Protein AF-A0A1V0A4P0-F1 (afdb_monomer)

Mean predicted aligned error: 6.2 Å

Radius of gyration: 14.73 Å; Cα contacts (8 Å, |Δi|>4): 131; chains: 1; bounding box: 30×44×30 Å

Nearest PDB structures (foldseek):
  8ru3-assembly1_A  TM=4.609E-01  e=1.340E+00  Homo sapiens
  1v18-assembly1_A  TM=4.004E-01  e=1.099E+00  Mus musculus
  7mqa-assembly1_SP  TM=5.722E-01  e=2.967E+00  Homo sapiens
  5w0v-assembly1_A  TM=4.935E-01  e=6.567E+00  Kluyveromyces lactis
  5ve8-assembly1_A  TM=4.793E-01  e=6.901E+00  Kluyveromyces lactis

Foldseek 3Di:
DDPQVVCVVVVNDQDPPNPVVLVVLLVQLLDPDCCSNPVGSLVSLLSCLQVCVCVVPLLVSLLCLLVQCPPPRPSSNVCSVVSNVSNLVSLVVVVVPPPDPDPRSVLSNQLSNCVVPVPGDNGDD

Secondary structure (DSSP, 8-state):
---HHHHHHTTTPPPS-HHHHHHHHHHHTT-SSHHHIIIIIIHHHHHHHHTTTTTTTHHHHHHHHHHHTT-SSHHHHHHHHHHHHHHHHHHHHHHTSTT--PPPHHHHHHHHHHHH-TTS-SS--

Solvent-accessible surface area (backbone atoms only — not comparable to full-atom values): 7075 Å² total; per-residue (Å²): 135,83,64,60,68,58,25,56,74,52,78,58,51,83,62,89,59,59,67,63,52,50,54,51,33,59,57,33,38,50,44,89,51,57,63,51,16,50,75,38,22,46,51,51,51,53,51,35,38,74,71,47,76,34,70,92,43,43,59,62,54,36,52,57,26,55,63,21,63,75,40,90,53,65,48,37,29,64,49,18,59,56,55,42,50,50,47,46,56,38,47,62,60,52,62,74,47,94,82,69,97,61,84,55,52,61,42,60,43,27,38,50,41,16,74,78,37,77,89,42,63,54,57,85,131

Structure (mmCIF, N/CA/C/O backbone):
data_AF-A0A1V0A4P0-F1
#
_entry.id   AF-A0A1V0A4P0-F1
#
loop_
_atom_site.group_P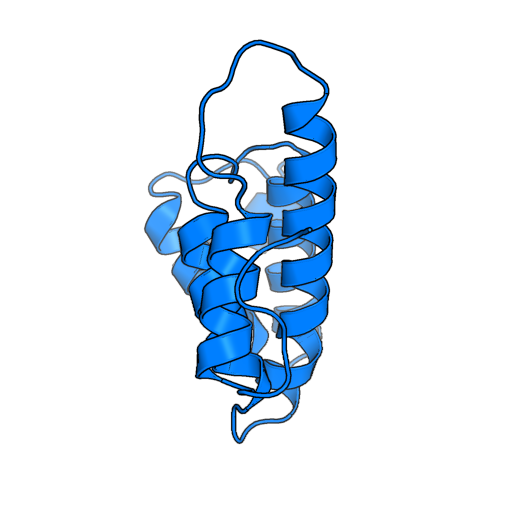DB
_atom_site.id
_atom_site.type_symbol
_atom_site.label_atom_id
_atom_site.label_alt_id
_atom_site.label_comp_id
_atom_site.label_asym_id
_atom_site.label_entity_id
_atom_site.label_seq_id
_atom_site.pdbx_PDB_ins_code
_atom_site.Cartn_x
_atom_site.Cartn_y
_atom_site.Cartn_z
_atom_site.occupancy
_atom_site.B_iso_or_equiv
_atom_site.auth_seq_id
_atom_site.auth_comp_id
_atom_site.auth_asym_id
_atom_site.auth_atom_id
_atom_site.pdbx_PDB_model_num
ATOM 1 N N . MET A 1 1 ? -4.639 15.650 -6.349 1.00 78.31 1 MET A N 1
ATOM 2 C CA . MET A 1 1 ? -3.351 15.249 -5.766 1.00 78.31 1 MET A CA 1
ATOM 3 C C . MET A 1 1 ? -3.428 15.569 -4.294 1.00 78.31 1 MET A C 1
ATOM 5 O O . MET A 1 1 ? -3.878 16.664 -3.962 1.00 78.31 1 MET A O 1
ATOM 9 N N . VAL A 1 2 ? -3.154 14.589 -3.444 1.00 94.12 2 VAL A N 1
ATOM 10 C CA . VAL A 1 2 ? -3.272 14.743 -1.989 1.00 94.12 2 VAL A CA 1
ATOM 11 C C . VAL A 1 2 ? -2.061 15.521 -1.465 1.00 94.12 2 VAL A C 1
ATOM 13 O O . VAL A 1 2 ? -0.950 15.353 -1.961 1.00 94.12 2 VAL A O 1
ATOM 16 N N . ASP A 1 3 ? -2.267 16.386 -0.471 1.00 95.56 3 ASP A N 1
ATOM 17 C CA . ASP A 1 3 ? -1.162 17.006 0.268 1.00 95.56 3 ASP A CA 1
ATOM 18 C C . ASP A 1 3 ? -0.665 16.026 1.341 1.00 95.56 3 ASP A C 1
ATOM 20 O O . ASP A 1 3 ? -1.233 15.914 2.429 1.00 95.56 3 ASP A O 1
ATOM 24 N N . TRP A 1 4 ? 0.366 15.256 0.996 1.00 97.12 4 TRP A N 1
ATOM 25 C CA . TRP A 1 4 ? 0.896 14.201 1.858 1.00 97.12 4 TRP A CA 1
ATOM 26 C C . TRP A 1 4 ? 1.605 14.731 3.102 1.00 97.12 4 TRP A C 1
ATOM 28 O O . TRP A 1 4 ? 1.546 14.081 4.143 1.00 97.12 4 TRP A O 1
ATOM 38 N N . ASP A 1 5 ? 2.210 15.918 3.032 1.00 96.06 5 ASP A N 1
ATOM 39 C CA . ASP A 1 5 ? 2.842 16.532 4.202 1.00 96.06 5 ASP A CA 1
ATOM 40 C C . ASP A 1 5 ? 1.772 16.967 5.212 1.00 96.06 5 ASP A C 1
ATOM 42 O O . ASP A 1 5 ? 1.936 16.773 6.419 1.00 96.06 5 ASP A O 1
ATOM 46 N N . ALA A 1 6 ? 0.636 17.486 4.729 1.00 96.50 6 ALA A N 1
ATOM 47 C CA . ALA A 1 6 ? -0.514 17.779 5.579 1.00 96.50 6 ALA A CA 1
ATOM 48 C C . ALA A 1 6 ? -1.108 16.510 6.209 1.00 96.50 6 ALA A C 1
ATOM 50 O O . ALA A 1 6 ? -1.392 16.518 7.403 1.00 96.50 6 ALA A O 1
ATOM 51 N N . VAL A 1 7 ? -1.242 15.414 5.449 1.00 97.88 7 VAL A N 1
ATOM 52 C CA . VAL A 1 7 ? -1.715 14.118 5.976 1.00 97.88 7 VAL A CA 1
ATOM 53 C C . VAL A 1 7 ? -0.799 13.603 7.086 1.00 97.88 7 VAL A C 1
ATOM 55 O O . VAL A 1 7 ? -1.293 13.197 8.132 1.00 97.88 7 VAL A O 1
ATOM 58 N N . ILE A 1 8 ? 0.522 13.635 6.893 1.00 97.19 8 ILE A N 1
ATOM 59 C CA . ILE A 1 8 ? 1.493 13.190 7.908 1.00 97.19 8 ILE A CA 1
ATOM 60 C C . ILE A 1 8 ? 1.409 14.070 9.159 1.00 97.19 8 ILE A C 1
ATOM 62 O O . ILE A 1 8 ? 1.374 13.561 10.278 1.00 97.19 8 ILE A O 1
ATOM 66 N N . LYS A 1 9 ? 1.327 15.393 8.978 1.00 97.69 9 LYS A N 1
ATOM 67 C CA . LYS A 1 9 ? 1.186 16.348 10.083 1.00 97.69 9 LYS A CA 1
ATOM 68 C C . LYS A 1 9 ? -0.118 16.153 10.863 1.00 97.69 9 LYS A C 1
ATOM 70 O O . LYS A 1 9 ? -0.133 16.374 12.071 1.00 97.69 9 LYS A O 1
ATOM 75 N N . ASP A 1 10 ? -1.184 15.743 10.185 1.00 97.56 10 ASP A N 1
ATOM 76 C CA . ASP A 1 10 ? -2.507 15.478 10.756 1.00 97.56 10 ASP A CA 1
ATOM 77 C C . ASP A 1 10 ? -2.672 14.006 11.185 1.00 97.56 10 ASP A C 1
ATOM 79 O O . ASP A 1 10 ? -3.699 13.379 10.941 1.00 97.56 10 ASP A O 1
ATOM 83 N N . ASP A 1 11 ? -1.618 13.419 11.768 1.00 97.94 11 ASP A N 1
ATOM 84 C CA . ASP A 1 11 ? -1.568 12.030 12.257 1.00 97.94 11 ASP A CA 1
ATOM 85 C C . ASP A 1 11 ? -2.115 10.996 11.256 1.00 97.94 11 ASP A C 1
ATOM 87 O O . ASP A 1 11 ? -2.876 10.084 11.592 1.00 97.94 11 ASP A O 1
ATOM 91 N N . PHE A 1 12 ? -1.710 11.124 9.994 1.00 98.00 12 PHE A N 1
ATOM 92 C CA . PHE A 1 12 ? -2.108 10.230 8.908 1.00 98.00 12 PHE A CA 1
ATOM 93 C C . PHE A 1 12 ? -3.626 10.191 8.684 1.00 98.00 12 PHE A C 1
ATOM 95 O O . PHE A 1 12 ? -4.176 9.133 8.353 1.00 98.00 12 PHE A O 1
ATOM 102 N N . ALA A 1 13 ? -4.313 11.324 8.855 1.00 97.56 13 ALA A N 1
ATOM 103 C CA . ALA A 1 13 ? -5.738 11.4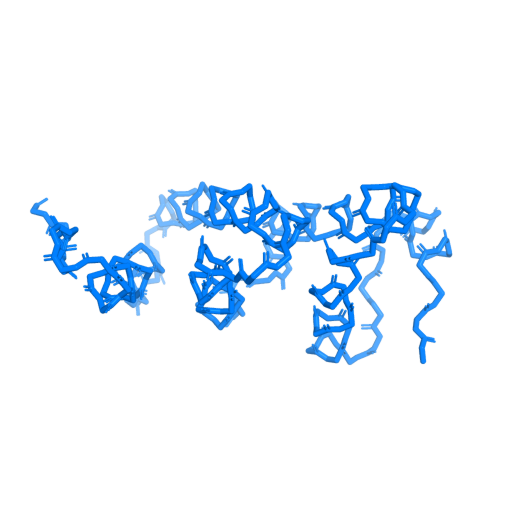44 8.578 1.00 97.56 13 ALA A CA 1
ATOM 104 C C . ALA A 1 13 ? -6.083 10.953 7.163 1.00 97.56 13 ALA A C 1
ATOM 106 O O . ALA A 1 13 ? -5.416 11.269 6.176 1.00 97.56 13 ALA A O 1
ATOM 107 N N . VAL A 1 14 ? -7.147 10.154 7.057 1.00 97.31 14 VAL A N 1
ATOM 108 C CA . VAL A 1 14 ? -7.544 9.544 5.785 1.00 97.31 14 VAL A CA 1
ATOM 109 C C . VAL A 1 14 ? -8.236 10.592 4.907 1.00 97.31 14 VAL A C 1
ATOM 111 O O . VAL A 1 14 ? -9.317 11.066 5.271 1.00 97.31 14 VAL A O 1
ATOM 114 N N . PRO A 1 15 ? -7.671 10.952 3.740 1.00 95.19 15 PRO A N 1
ATOM 115 C CA . PRO A 1 15 ? -8.291 11.912 2.845 1.00 95.19 15 PRO A CA 1
ATOM 116 C C . PRO A 1 15 ? -9.566 11.334 2.220 1.00 95.19 15 PRO A C 1
ATOM 118 O O . PRO A 1 15 ? -9.782 10.119 2.145 1.00 95.19 15 PRO A O 1
ATOM 121 N N . LYS A 1 16 ? -10.418 12.220 1.695 1.00 93.88 16 LYS A N 1
ATOM 122 C CA . LYS A 1 16 ? -11.557 11.800 0.869 1.00 93.88 16 LYS A CA 1
ATOM 123 C C . LYS A 1 16 ? -11.041 11.055 -0.367 1.00 93.88 16 LYS A C 1
ATOM 125 O O . LYS A 1 16 ? -10.125 11.525 -1.031 1.00 93.88 16 LYS A O 1
ATOM 130 N N . GLY A 1 17 ? -11.665 9.925 -0.700 1.00 94.31 17 GLY A N 1
ATOM 131 C CA . GLY A 1 17 ? -11.273 9.125 -1.866 1.00 94.31 17 GLY A CA 1
ATOM 132 C C . GLY A 1 17 ? -10.074 8.207 -1.610 1.00 94.31 17 GLY A C 1
ATOM 133 O O . GLY A 1 17 ? -9.114 8.215 -2.374 1.00 94.31 17 GLY A O 1
ATOM 134 N N . LEU A 1 18 ? -10.157 7.377 -0.564 1.00 95.75 18 LEU A N 1
ATOM 135 C CA . LEU A 1 18 ? -9.096 6.454 -0.138 1.00 95.75 18 LEU A CA 1
ATOM 136 C C . LEU A 1 18 ? -8.506 5.595 -1.271 1.00 95.75 18 LEU A C 1
ATOM 138 O O . LEU A 1 18 ? -7.304 5.380 -1.300 1.00 95.75 18 LEU A O 1
ATOM 142 N N . THR A 1 19 ? -9.314 5.114 -2.219 1.00 94.38 19 THR A N 1
ATOM 143 C CA . THR A 1 19 ? -8.800 4.291 -3.329 1.00 94.38 19 THR A CA 1
ATOM 144 C C . THR A 1 19 ? -7.815 5.065 -4.206 1.00 94.38 19 THR A C 1
ATOM 146 O O . THR A 1 19 ? -6.694 4.610 -4.396 1.00 94.38 19 THR A O 1
ATOM 149 N N . ALA A 1 20 ? -8.187 6.267 -4.657 1.00 95.94 20 ALA A N 1
ATOM 150 C CA . ALA A 1 20 ? -7.300 7.103 -5.465 1.00 95.94 20 ALA A CA 1
ATOM 151 C C . ALA A 1 20 ? -6.040 7.512 -4.683 1.00 95.94 20 ALA A C 1
ATOM 153 O O . ALA A 1 20 ? -4.950 7.550 -5.242 1.00 95.94 20 ALA A O 1
ATOM 154 N N . ALA A 1 21 ? -6.185 7.759 -3.378 1.00 97.44 21 ALA A N 1
ATOM 155 C CA . ALA A 1 21 ? -5.067 8.037 -2.482 1.00 97.44 21 ALA A CA 1
ATOM 156 C C . ALA A 1 21 ? -4.090 6.846 -2.388 1.00 97.44 21 ALA A C 1
ATOM 158 O O . ALA A 1 21 ? -2.880 7.035 -2.465 1.00 97.44 21 ALA A O 1
ATOM 159 N N . VAL A 1 22 ? -4.597 5.614 -2.269 1.00 97.62 22 VAL A N 1
ATOM 160 C CA . VAL A 1 22 ? -3.770 4.395 -2.257 1.00 97.62 22 VAL A CA 1
ATOM 161 C C . VAL A 1 22 ? -3.069 4.181 -3.598 1.00 97.62 22 VAL A C 1
ATOM 163 O O . VAL A 1 22 ? -1.891 3.832 -3.601 1.00 97.62 22 VAL A O 1
ATOM 166 N N . ASP A 1 23 ? -3.750 4.419 -4.719 1.00 96.56 23 ASP A N 1
ATOM 167 C CA . ASP A 1 23 ? -3.150 4.301 -6.053 1.00 96.56 23 ASP A CA 1
ATOM 168 C C . ASP A 1 23 ? -2.024 5.330 -6.257 1.00 96.56 23 ASP A C 1
ATOM 170 O O . ASP A 1 23 ? -0.947 4.987 -6.753 1.00 96.56 23 ASP A O 1
ATOM 174 N N . GLU A 1 24 ? -2.238 6.572 -5.810 1.00 97.38 24 GLU A N 1
ATOM 175 C CA . GLU A 1 24 ? -1.236 7.644 -5.832 1.00 97.38 24 GLU A CA 1
ATOM 176 C C . GLU A 1 24 ? -0.006 7.274 -4.983 1.00 97.38 24 GLU A C 1
ATOM 178 O O . GLU A 1 24 ? 1.119 7.299 -5.486 1.00 97.38 24 GLU A O 1
ATOM 183 N N . LEU A 1 25 ? -0.202 6.830 -3.735 1.00 97.62 25 LEU A N 1
ATOM 184 C CA . LEU A 1 25 ? 0.890 6.377 -2.861 1.00 97.62 25 LEU A CA 1
ATOM 185 C C . LEU A 1 25 ? 1.628 5.174 -3.449 1.00 97.62 25 LEU A C 1
ATOM 187 O O . LEU A 1 25 ? 2.858 5.121 -3.430 1.00 97.62 25 LEU A O 1
ATOM 191 N N . ALA A 1 26 ? 0.896 4.207 -4.006 1.00 96.19 26 ALA A N 1
ATOM 192 C CA . ALA A 1 26 ? 1.504 3.063 -4.660 1.00 96.19 26 ALA A CA 1
ATOM 193 C C . ALA A 1 26 ? 2.384 3.522 -5.827 1.00 96.19 26 ALA A C 1
ATOM 195 O O . ALA A 1 26 ? 3.486 3.002 -5.982 1.00 96.19 26 ALA A O 1
ATOM 196 N N . ALA A 1 27 ? 1.961 4.483 -6.648 1.00 95.19 27 ALA A N 1
ATOM 197 C CA . ALA A 1 27 ? 2.809 5.042 -7.703 1.00 95.19 27 ALA A CA 1
ATOM 198 C C . ALA A 1 27 ? 4.051 5.749 -7.130 1.00 95.19 27 ALA A C 1
ATOM 200 O O . ALA A 1 27 ? 5.162 5.510 -7.596 1.00 95.19 27 ALA A O 1
ATOM 201 N N . MET A 1 28 ? 3.899 6.535 -6.062 1.00 96.31 28 MET A N 1
ATOM 202 C CA . MET A 1 28 ? 5.010 7.237 -5.408 1.00 96.31 28 MET A CA 1
ATOM 203 C C . MET A 1 28 ? 6.097 6.302 -4.851 1.00 96.31 28 MET A C 1
ATOM 205 O O . MET A 1 28 ? 7.253 6.713 -4.757 1.00 96.31 28 MET A O 1
ATOM 209 N N . LEU A 1 29 ? 5.783 5.031 -4.561 1.00 95.50 29 LEU A N 1
ATOM 210 C CA . LEU A 1 29 ? 6.788 4.033 -4.160 1.00 95.50 29 LEU A CA 1
ATOM 211 C C . LEU A 1 29 ? 7.879 3.782 -5.223 1.00 95.50 29 LEU A C 1
ATOM 213 O O . LEU A 1 29 ? 8.908 3.183 -4.916 1.00 95.50 29 LEU A O 1
ATOM 217 N N . THR A 1 30 ? 7.683 4.212 -6.472 1.00 93.75 30 THR A N 1
ATOM 218 C CA . THR A 1 30 ? 8.695 4.084 -7.532 1.00 93.75 30 THR A CA 1
ATOM 219 C C . THR A 1 30 ? 9.534 5.348 -7.714 1.00 93.75 30 THR A C 1
ATOM 221 O O . THR A 1 30 ? 10.373 5.389 -8.611 1.00 93.75 30 THR A O 1
ATOM 224 N N . ALA A 1 31 ? 9.318 6.389 -6.903 1.00 94.19 31 ALA A N 1
ATOM 225 C CA . ALA A 1 31 ? 10.047 7.644 -7.028 1.00 94.19 31 ALA A CA 1
ATOM 226 C C . ALA A 1 31 ? 11.554 7.463 -6.764 1.00 94.19 31 ALA A C 1
ATOM 228 O O . ALA A 1 31 ? 11.977 6.697 -5.891 1.00 94.19 31 ALA A O 1
ATOM 229 N N . ALA A 1 32 ? 12.368 8.200 -7.524 1.00 90.81 32 ALA A N 1
ATOM 230 C CA . ALA A 1 32 ? 13.811 8.274 -7.302 1.00 90.81 32 ALA A CA 1
ATOM 231 C C . ALA A 1 32 ? 14.154 9.064 -6.028 1.00 90.81 32 ALA A C 1
ATOM 233 O O . ALA A 1 32 ? 15.127 8.735 -5.354 1.00 90.81 32 ALA A O 1
ATOM 234 N N . ASP A 1 33 ? 13.341 10.072 -5.695 1.00 94.06 33 ASP A N 1
ATOM 235 C CA . ASP A 1 33 ? 13.497 10.879 -4.487 1.00 94.06 33 ASP A CA 1
ATOM 236 C C . ASP A 1 33 ? 13.080 10.074 -3.236 1.00 94.06 33 ASP A C 1
ATOM 238 O O . ASP A 1 33 ? 11.903 9.705 -3.110 1.00 94.06 33 ASP A O 1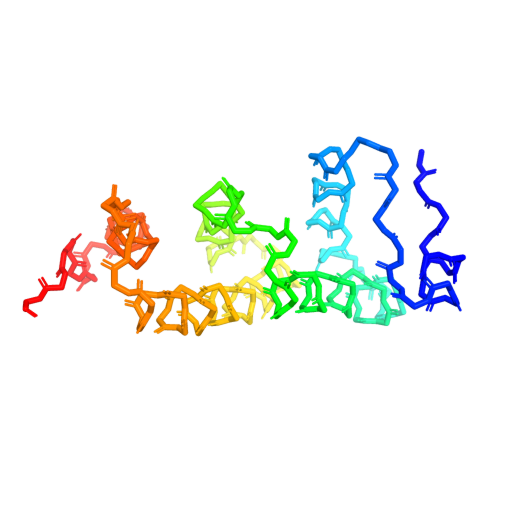
ATOM 242 N N . PRO A 1 34 ? 14.008 9.805 -2.295 1.00 93.19 34 PRO A N 1
ATOM 243 C CA . PRO A 1 34 ? 13.702 9.067 -1.074 1.00 93.19 34 PRO A CA 1
ATOM 244 C C . PRO A 1 34 ? 12.712 9.801 -0.162 1.00 93.19 34 PRO A C 1
ATOM 246 O O . PRO A 1 34 ? 11.985 9.143 0.573 1.00 93.19 34 PRO A O 1
ATOM 249 N N . MET A 1 35 ? 12.604 11.131 -0.219 1.00 95.56 35 MET A N 1
ATOM 250 C CA . MET A 1 35 ? 11.601 11.851 0.575 1.00 95.56 35 MET A CA 1
ATOM 251 C C . MET A 1 35 ? 10.180 11.585 0.076 1.00 95.56 35 MET A C 1
ATOM 253 O O . MET A 1 35 ? 9.249 11.497 0.870 1.00 95.56 35 MET A O 1
ATOM 257 N N . ILE A 1 36 ? 10.006 11.405 -1.235 1.00 96.31 36 ILE A N 1
ATOM 258 C CA . ILE A 1 36 ? 8.714 11.043 -1.832 1.00 96.31 36 ILE A CA 1
ATOM 259 C C . ILE A 1 36 ? 8.384 9.578 -1.531 1.00 96.31 36 ILE A C 1
ATOM 261 O O . ILE A 1 36 ? 7.261 9.250 -1.142 1.00 96.31 36 ILE A O 1
ATOM 265 N N . ARG A 1 37 ? 9.360 8.692 -1.721 1.00 94.94 37 ARG A N 1
ATOM 266 C CA . ARG A 1 37 ? 9.155 7.249 -1.624 1.00 94.94 37 ARG A CA 1
ATOM 267 C C . ARG A 1 37 ? 9.078 6.753 -0.179 1.00 94.94 37 ARG A C 1
ATOM 269 O O . ARG A 1 37 ? 8.160 6.013 0.167 1.00 94.94 37 ARG A O 1
ATOM 276 N N . ASP A 1 38 ? 10.020 7.167 0.658 1.00 94.88 38 ASP A N 1
ATOM 277 C CA . ASP A 1 38 ? 10.229 6.606 1.993 1.00 94.88 38 ASP A CA 1
ATOM 278 C C . ASP A 1 38 ? 9.477 7.458 3.018 1.00 94.88 38 ASP A C 1
ATOM 280 O O . ASP A 1 38 ? 8.587 6.955 3.702 1.00 94.88 38 ASP A O 1
ATOM 284 N N . GLY A 1 39 ? 9.778 8.762 3.047 1.00 94.88 39 GLY A N 1
ATOM 285 C CA . GLY A 1 39 ? 9.222 9.721 4.013 1.00 94.88 39 GLY A CA 1
ATOM 286 C C . GLY A 1 39 ? 7.770 10.134 3.763 1.00 94.88 39 GLY A C 1
ATOM 287 O O . GLY A 1 39 ? 7.208 10.894 4.541 1.00 94.88 39 GLY A O 1
ATOM 288 N N . ARG A 1 40 ? 7.153 9.670 2.668 1.00 97.31 40 ARG A N 1
ATOM 289 C CA . ARG A 1 40 ? 5.726 9.893 2.393 1.00 97.31 40 ARG A CA 1
ATOM 290 C C . ARG A 1 40 ? 5.022 8.598 2.038 1.00 97.31 40 ARG A C 1
ATOM 292 O O . ARG A 1 40 ? 4.223 8.100 2.825 1.00 97.31 40 ARG A O 1
ATOM 299 N N . ALA A 1 41 ? 5.314 8.038 0.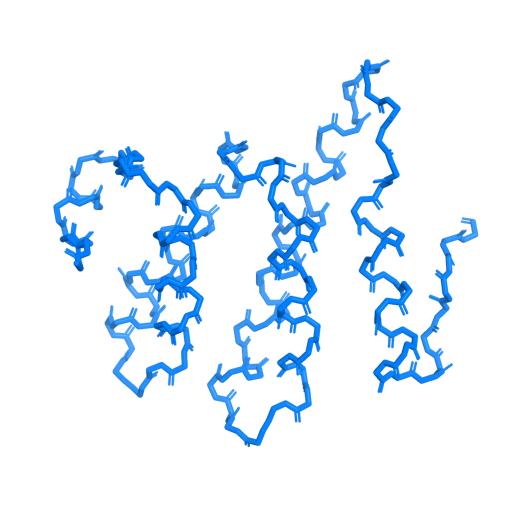864 1.00 97.44 41 ALA A N 1
ATOM 300 C CA . ALA A 1 41 ? 4.529 6.927 0.335 1.00 97.44 41 ALA A CA 1
ATOM 301 C C . ALA A 1 41 ? 4.542 5.702 1.254 1.00 97.44 41 ALA A C 1
ATOM 303 O O . ALA A 1 41 ? 3.489 5.196 1.649 1.00 97.44 41 ALA A O 1
ATOM 304 N N . TYR A 1 42 ? 5.740 5.246 1.616 1.00 96.88 42 TYR A N 1
ATOM 305 C CA . TYR A 1 42 ? 5.915 4.099 2.492 1.00 96.88 42 TYR A CA 1
ATOM 306 C C . TYR A 1 42 ? 5.389 4.365 3.905 1.00 96.88 42 TYR A C 1
ATOM 308 O O . TYR A 1 42 ? 4.634 3.548 4.434 1.00 96.88 42 TYR A O 1
ATOM 316 N N . GLU A 1 43 ? 5.732 5.511 4.495 1.00 97.69 43 GLU A N 1
ATOM 317 C CA . GLU A 1 43 ? 5.316 5.873 5.853 1.00 97.69 43 GLU A CA 1
ATOM 318 C C . GLU A 1 43 ? 3.785 5.915 6.012 1.00 97.69 43 GLU A C 1
ATOM 320 O O . GLU A 1 43 ? 3.236 5.308 6.940 1.00 97.69 43 GLU A O 1
ATOM 325 N N . VAL A 1 44 ? 3.078 6.543 5.066 1.00 98.56 44 VAL A N 1
ATOM 326 C CA . VAL A 1 44 ? 1.609 6.620 5.073 1.00 98.56 44 VAL A CA 1
ATOM 327 C C . VAL A 1 44 ? 0.984 5.239 4.862 1.00 98.56 44 VAL A C 1
ATOM 329 O O . VAL A 1 44 ? 0.113 4.837 5.638 1.00 98.56 44 VAL A O 1
ATOM 332 N N . LEU A 1 45 ? 1.441 4.473 3.861 1.00 98.25 45 LEU A N 1
ATOM 333 C CA . LEU A 1 45 ? 0.889 3.143 3.573 1.00 98.25 45 LEU A CA 1
ATOM 334 C C . LEU A 1 45 ? 1.058 2.186 4.753 1.00 98.25 45 LEU A C 1
ATOM 336 O O . LEU A 1 45 ? 0.096 1.526 5.143 1.00 98.25 45 LEU A O 1
ATOM 340 N N . ILE A 1 46 ? 2.248 2.120 5.354 1.00 98.00 46 ILE A N 1
ATOM 341 C CA . ILE A 1 46 ? 2.498 1.250 6.509 1.00 98.00 46 ILE A CA 1
ATOM 342 C C . ILE A 1 46 ? 1.624 1.643 7.693 1.00 98.00 46 ILE A C 1
ATOM 344 O O . ILE A 1 46 ? 1.065 0.766 8.358 1.00 98.00 46 ILE A O 1
ATOM 348 N N . THR A 1 47 ? 1.463 2.940 7.941 1.00 98.31 47 THR A N 1
A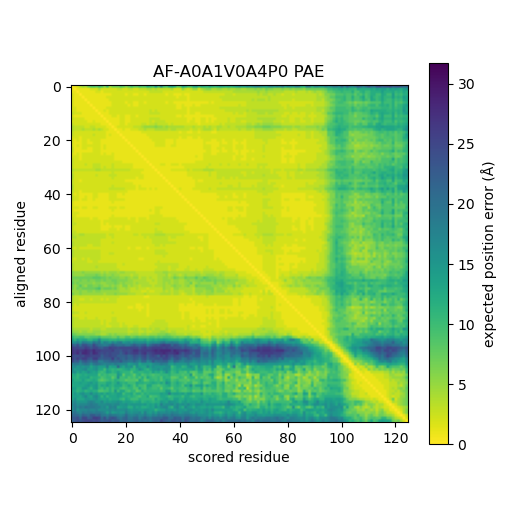TOM 349 C CA . THR A 1 47 ? 0.610 3.423 9.026 1.00 98.31 47 THR A CA 1
ATOM 350 C C . THR A 1 47 ? -0.846 3.023 8.806 1.00 98.31 47 THR A C 1
ATOM 352 O O . THR A 1 47 ? -1.468 2.445 9.699 1.00 98.31 47 THR A O 1
ATOM 355 N N . TRP A 1 48 ? -1.385 3.236 7.606 1.00 98.38 48 TRP A N 1
ATOM 356 C CA . TRP A 1 48 ? -2.758 2.858 7.271 1.00 98.38 48 TRP A CA 1
ATOM 357 C C . TRP A 1 48 ? -2.992 1.345 7.276 1.00 98.38 48 TRP A C 1
ATOM 359 O O . TRP A 1 48 ? -4.037 0.900 7.755 1.00 98.38 48 TRP A O 1
ATOM 369 N N . ILE A 1 49 ? -2.027 0.543 6.815 1.00 97.25 49 ILE A N 1
ATOM 370 C CA . ILE A 1 49 ? -2.088 -0.923 6.907 1.00 97.25 49 ILE A CA 1
ATOM 371 C C . ILE A 1 49 ? -2.160 -1.348 8.375 1.00 97.25 49 ILE A C 1
ATOM 373 O O . ILE A 1 49 ? -3.080 -2.063 8.762 1.00 97.25 49 ILE A O 1
ATOM 377 N N . ARG A 1 50 ? -1.235 -0.871 9.216 1.00 95.50 50 ARG A N 1
ATOM 378 C CA . ARG A 1 50 ? -1.166 -1.252 10.637 1.00 95.50 50 ARG A CA 1
ATOM 379 C C . ARG A 1 50 ? -2.397 -0.818 11.430 1.00 95.50 50 ARG A C 1
ATOM 381 O O . ARG A 1 50 ? -2.833 -1.554 12.309 1.00 95.50 50 ARG A O 1
ATOM 388 N N . ARG A 1 51 ? -2.974 0.341 11.103 1.00 95.38 51 ARG A N 1
ATOM 389 C CA . ARG A 1 51 ? -4.218 0.853 11.710 1.00 95.38 51 ARG A CA 1
ATOM 390 C C . ARG A 1 51 ? -5.485 0.176 11.170 1.00 95.38 51 ARG A C 1
ATOM 392 O O . ARG A 1 51 ? -6.574 0.463 11.654 1.00 95.38 51 ARG A O 1
ATOM 399 N N . GLY A 1 52 ? -5.366 -0.697 10.169 1.00 95.38 52 GLY A N 1
ATOM 400 C CA . GLY A 1 52 ? -6.492 -1.401 9.554 1.00 95.38 52 GLY A CA 1
ATOM 401 C C . GLY A 1 52 ? -7.366 -0.548 8.632 1.00 95.38 52 GLY A C 1
ATOM 402 O O . GLY A 1 52 ? -8.432 -0.989 8.209 1.00 95.38 52 GLY A O 1
ATOM 403 N N . VAL A 1 53 ? -6.909 0.653 8.264 1.00 97.00 53 VAL A N 1
ATOM 404 C CA . VAL A 1 53 ? -7.600 1.545 7.313 1.00 97.00 53 VAL A CA 1
ATOM 405 C C . VAL A 1 53 ? -7.761 0.869 5.948 1.00 97.00 53 VAL A C 1
ATOM 407 O O . VAL A 1 53 ? -8.726 1.132 5.233 1.00 97.00 53 VAL A O 1
ATOM 410 N N . LEU A 1 54 ? -6.823 -0.014 5.584 1.00 96.19 54 LEU A N 1
ATOM 411 C CA . LEU A 1 54 ? -6.796 -0.690 4.286 1.00 96.19 54 LEU A CA 1
ATOM 412 C C . LEU A 1 54 ? -7.342 -2.123 4.308 1.00 96.19 54 LEU A C 1
ATOM 414 O O . LEU A 1 54 ? -7.203 -2.804 3.297 1.00 96.19 54 LEU A O 1
ATOM 418 N N . ASP A 1 55 ? -7.957 -2.605 5.393 1.00 92.50 55 ASP A N 1
ATOM 419 C CA . ASP A 1 55 ? -8.374 -4.016 5.541 1.00 92.50 55 ASP A CA 1
ATOM 420 C C . ASP A 1 55 ? -9.244 -4.539 4.384 1.00 92.50 55 ASP A C 1
ATOM 422 O O . ASP A 1 55 ? -9.200 -5.711 4.013 1.00 92.50 55 ASP A O 1
ATOM 426 N N . ASP A 1 56 ? -10.094 -3.695 3.807 1.00 90.56 56 ASP A N 1
ATOM 427 C CA . ASP A 1 56 ? -10.927 -4.036 2.653 1.00 90.56 56 ASP A CA 1
ATOM 428 C C . ASP A 1 56 ? -10.196 -3.961 1.305 1.00 90.56 56 ASP A C 1
ATOM 430 O O . ASP A 1 56 ? -10.681 -4.521 0.324 1.00 90.56 56 ASP A O 1
ATOM 434 N N . ARG A 1 57 ? -9.007 -3.359 1.277 1.00 92.06 57 ARG A N 1
ATOM 435 C CA . ARG A 1 57 ? -8.187 -3.078 0.091 1.00 92.06 57 ARG A CA 1
ATOM 436 C C . ARG A 1 57 ? -6.879 -3.866 0.035 1.00 92.06 57 ARG A C 1
ATOM 438 O O . ARG A 1 57 ? -6.256 -3.898 -1.025 1.00 92.06 57 ARG A O 1
ATOM 445 N N . LEU A 1 58 ? -6.472 -4.530 1.119 1.00 91.38 58 LEU A N 1
ATOM 446 C CA . LEU A 1 58 ? -5.207 -5.273 1.196 1.00 91.38 58 LEU A CA 1
ATOM 447 C C . LEU A 1 58 ? -5.047 -6.307 0.070 1.00 91.38 58 LEU A C 1
ATOM 449 O O . LEU A 1 58 ? -3.953 -6.441 -0.467 1.00 91.38 58 LEU A O 1
ATOM 453 N N . THR A 1 59 ? -6.119 -6.986 -0.358 1.00 88.38 59 THR A N 1
ATOM 454 C CA . THR A 1 59 ? -6.060 -7.925 -1.496 1.00 88.38 59 THR A CA 1
ATOM 455 C C . THR A 1 59 ? -5.674 -7.229 -2.805 1.00 88.38 59 THR A C 1
ATOM 457 O O . THR A 1 59 ? -4.844 -7.741 -3.556 1.00 88.38 59 THR A O 1
ATOM 460 N N . ALA A 1 60 ? -6.270 -6.068 -3.094 1.00 90.56 60 ALA A N 1
ATOM 461 C CA . ALA A 1 60 ? -5.990 -5.312 -4.313 1.00 90.56 60 ALA A CA 1
ATOM 462 C C . ALA A 1 60 ? -4.573 -4.722 -4.276 1.00 90.56 60 ALA A C 1
ATOM 464 O O . ALA A 1 60 ? -3.799 -4.920 -5.212 1.00 90.56 60 ALA A O 1
ATOM 465 N N . LEU A 1 61 ? -4.205 -4.092 -3.155 1.00 94.06 61 LEU A N 1
ATOM 466 C CA . LEU A 1 61 ? -2.864 -3.550 -2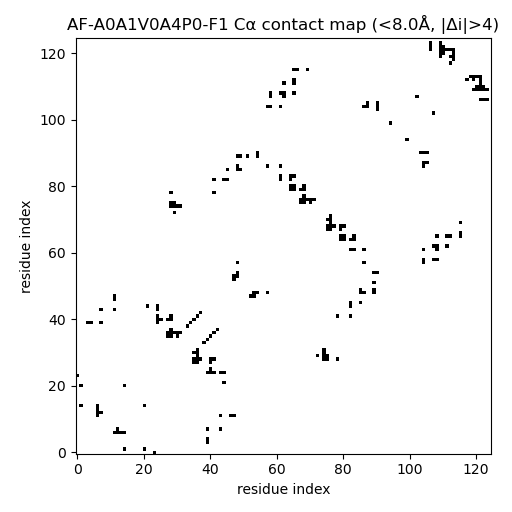.934 1.00 94.06 61 LEU A CA 1
ATOM 467 C C . LEU A 1 61 ? -1.790 -4.644 -3.026 1.00 94.06 61 LEU A C 1
ATOM 469 O O . LEU A 1 61 ? -0.795 -4.475 -3.729 1.00 94.06 61 LEU A O 1
ATOM 473 N N . GLY A 1 62 ? -2.012 -5.788 -2.374 1.00 92.25 62 GLY A N 1
ATOM 474 C CA . GLY A 1 62 ? -1.125 -6.947 -2.434 1.00 92.25 62 GLY A CA 1
ATOM 475 C C . GLY A 1 62 ? -0.955 -7.465 -3.861 1.00 92.25 62 GLY A C 1
ATOM 476 O O . GLY A 1 62 ? 0.164 -7.751 -4.278 1.00 92.25 62 GLY A O 1
ATOM 477 N N . GLY A 1 63 ? -2.027 -7.494 -4.658 1.00 91.25 63 GLY A N 1
ATOM 478 C CA . GLY A 1 63 ? -1.935 -7.846 -6.074 1.00 91.25 63 GLY A CA 1
ATOM 479 C C . GLY A 1 63 ? -1.023 -6.916 -6.875 1.00 91.25 63 GLY A C 1
ATOM 480 O O . GLY A 1 63 ? -0.171 -7.396 -7.624 1.00 91.25 63 GLY A O 1
ATOM 481 N N . THR A 1 64 ? -1.140 -5.604 -6.660 1.00 93.69 64 THR A N 1
ATOM 482 C CA . THR A 1 64 ? -0.247 -4.606 -7.267 1.00 93.69 64 THR A CA 1
ATOM 483 C C . THR A 1 64 ? 1.206 -4.811 -6.835 1.00 93.69 64 THR A C 1
ATOM 485 O O . THR A 1 64 ? 2.112 -4.711 -7.660 1.00 93.69 64 THR A O 1
ATOM 488 N N . MET A 1 65 ? 1.454 -5.126 -5.560 1.00 95.06 65 MET A N 1
ATOM 489 C CA . MET A 1 65 ? 2.815 -5.352 -5.063 1.00 95.06 65 MET A CA 1
ATOM 490 C C . MET A 1 65 ? 3.430 -6.652 -5.590 1.00 95.06 65 MET A C 1
ATOM 492 O O . MET A 1 65 ? 4.597 -6.645 -5.967 1.00 95.06 65 MET A O 1
ATOM 496 N N . VAL A 1 66 ? 2.666 -7.745 -5.705 1.00 93.75 66 VAL A N 1
ATOM 497 C CA . VAL A 1 66 ? 3.168 -8.994 -6.309 1.00 93.75 66 VAL A CA 1
ATOM 498 C C . VAL A 1 66 ? 3.618 -8.762 -7.750 1.00 93.75 66 VAL A C 1
ATOM 500 O O . VAL A 1 66 ? 4.717 -9.173 -8.117 1.00 93.75 66 VAL A O 1
ATOM 503 N N . ALA A 1 67 ? 2.826 -8.038 -8.548 1.00 91.62 67 ALA A N 1
ATOM 504 C CA . ALA A 1 67 ? 3.203 -7.694 -9.920 1.00 91.62 67 ALA A CA 1
ATOM 505 C C . ALA A 1 67 ? 4.521 -6.898 -9.990 1.00 91.62 67 ALA A C 1
ATOM 507 O O . ALA A 1 67 ? 5.255 -6.984 -10.975 1.00 91.62 67 ALA A O 1
ATOM 508 N N . ARG A 1 68 ? 4.855 -6.147 -8.933 1.00 93.94 68 ARG A N 1
ATOM 509 C CA . ARG A 1 68 ? 6.076 -5.341 -8.864 1.00 93.94 68 ARG A CA 1
ATOM 510 C C . ARG A 1 68 ? 7.330 -6.114 -8.478 1.00 93.94 68 ARG A C 1
ATOM 512 O O . ARG A 1 68 ? 8.414 -5.580 -8.681 1.00 93.94 68 ARG A O 1
ATOM 519 N N . LEU A 1 69 ? 7.224 -7.351 -7.990 1.00 92.31 69 LEU A N 1
ATOM 520 C CA . LEU A 1 69 ? 8.397 -8.162 -7.632 1.00 92.31 69 LEU A CA 1
ATOM 521 C C . LEU A 1 69 ? 9.322 -8.426 -8.832 1.00 92.31 69 LEU A C 1
ATOM 523 O O . LEU A 1 69 ? 10.534 -8.532 -8.656 1.00 92.31 69 LEU A O 1
ATOM 527 N N . SER A 1 70 ? 8.767 -8.437 -10.045 1.00 90.25 70 SER A N 1
ATOM 528 C CA . SER A 1 70 ? 9.506 -8.593 -11.307 1.00 90.25 70 SER A CA 1
ATOM 529 C C . SER A 1 70 ? 9.563 -7.304 -12.137 1.00 90.25 70 SER A C 1
ATOM 531 O O . SER A 1 70 ? 9.869 -7.348 -13.326 1.00 90.25 70 SER A O 1
ATOM 533 N N . HIS A 1 71 ? 9.252 -6.145 -11.544 1.00 90.19 71 HIS A N 1
ATOM 534 C CA . HIS A 1 71 ? 9.274 -4.864 -12.255 1.00 90.19 71 HIS A CA 1
ATOM 535 C C . HIS A 1 71 ? 10.694 -4.511 -12.720 1.00 90.19 71 HIS A C 1
ATOM 537 O O . HIS A 1 71 ? 11.644 -4.815 -12.007 1.00 90.19 71 HIS A O 1
ATOM 543 N N . ALA A 1 72 ? 10.862 -3.846 -13.869 1.00 88.00 72 ALA A N 1
ATOM 544 C CA . ALA A 1 72 ? 12.187 -3.496 -14.407 1.00 88.00 72 ALA A CA 1
ATOM 545 C C . ALA A 1 72 ? 12.962 -2.516 -13.502 1.00 88.00 72 ALA A C 1
ATOM 547 O O . ALA A 1 72 ? 14.152 -2.709 -13.241 1.00 88.00 72 ALA A O 1
ATOM 548 N N . GLU A 1 73 ? 12.265 -1.521 -12.952 1.00 84.88 73 GLU A N 1
ATOM 549 C CA . GLU A 1 73 ? 12.830 -0.550 -12.005 1.00 84.88 73 GLU A CA 1
ATOM 550 C C . GLU A 1 73 ? 13.087 -1.151 -10.618 1.00 84.88 73 GLU A C 1
ATOM 552 O O . GLU A 1 73 ? 12.202 -1.766 -10.015 1.00 84.88 73 GLU A O 1
ATOM 557 N N . VAL A 1 74 ? 14.289 -0.918 -10.079 1.00 86.38 74 VAL A N 1
ATOM 558 C CA . VAL A 1 74 ? 14.722 -1.428 -8.764 1.00 86.38 74 VAL A CA 1
ATOM 559 C C . VAL A 1 74 ? 13.832 -0.899 -7.638 1.00 86.38 74 VAL A C 1
ATOM 561 O O . VAL A 1 74 ? 13.452 -1.664 -6.759 1.00 86.38 74 VAL A O 1
ATOM 564 N N . GLN A 1 75 ? 13.453 0.382 -7.669 1.00 79.81 75 GLN A N 1
ATOM 565 C CA . GLN A 1 75 ? 12.662 1.023 -6.610 1.00 79.81 75 GLN A CA 1
ATOM 566 C C . GLN A 1 75 ? 11.300 0.336 -6.439 1.00 79.81 75 GLN A C 1
ATOM 568 O O . GLN A 1 75 ? 10.880 0.058 -5.316 1.00 79.81 75 GLN A O 1
ATOM 573 N N . ALA A 1 76 ? 10.653 -0.017 -7.555 1.00 83.31 76 ALA A N 1
ATOM 574 C CA . ALA A 1 76 ? 9.389 -0.745 -7.548 1.00 83.31 76 ALA A CA 1
ATOM 575 C C . ALA A 1 76 ? 9.529 -2.136 -6.907 1.00 83.31 76 ALA A C 1
ATOM 577 O O . ALA A 1 76 ? 8.654 -2.544 -6.139 1.00 83.31 76 ALA A O 1
ATOM 578 N N . ARG A 1 77 ? 10.643 -2.836 -7.173 1.00 91.12 77 ARG A N 1
ATOM 579 C CA . ARG A 1 77 ? 10.929 -4.150 -6.577 1.00 91.12 77 ARG A CA 1
ATOM 580 C C . ARG A 1 77 ? 11.243 -4.065 -5.087 1.00 91.12 77 ARG A C 1
ATOM 582 O O . ARG A 1 77 ? 10.845 -4.958 -4.353 1.00 91.12 77 ARG A O 1
ATOM 589 N N . THR A 1 78 ? 11.938 -3.022 -4.633 1.00 88.69 78 THR A N 1
ATOM 590 C CA . THR A 1 78 ? 12.396 -2.906 -3.237 1.00 88.69 78 THR A CA 1
ATOM 591 C C . THR A 1 78 ? 11.245 -2.729 -2.247 1.00 88.69 78 THR A C 1
ATOM 593 O O . THR A 1 78 ? 11.262 -3.334 -1.177 1.00 88.69 78 THR A O 1
ATOM 596 N N . PHE A 1 79 ? 10.224 -1.937 -2.590 1.00 92.56 79 PHE A N 1
ATOM 597 C CA . PHE A 1 79 ? 9.119 -1.637 -1.665 1.00 92.56 79 PHE A CA 1
ATOM 598 C C . PHE A 1 79 ? 7.970 -2.642 -1.725 1.00 92.56 79 PHE A C 1
ATOM 600 O O . PHE A 1 79 ? 7.248 -2.804 -0.741 1.00 92.56 79 PHE A O 1
ATOM 607 N N . ALA A 1 80 ? 7.826 -3.360 -2.840 1.00 93.81 80 ALA A N 1
ATOM 608 C CA . ALA A 1 80 ? 6.840 -4.423 -2.991 1.00 93.81 80 ALA A CA 1
ATOM 609 C C . ALA A 1 80 ? 6.848 -5.462 -1.845 1.00 93.81 80 ALA A C 1
ATOM 611 O O . ALA A 1 80 ? 5.794 -5.657 -1.233 1.00 93.81 80 ALA A O 1
ATOM 612 N N . PRO A 1 81 ? 7.983 -6.099 -1.482 1.00 94.31 81 PRO A N 1
ATOM 613 C CA . PRO A 1 81 ? 8.010 -7.084 -0.404 1.00 94.31 81 PRO A CA 1
ATOM 614 C C . PRO A 1 81 ? 7.719 -6.469 0.971 1.00 94.31 81 PRO A C 1
ATOM 616 O O . PRO A 1 81 ? 7.114 -7.135 1.804 1.00 94.31 81 PRO A O 1
ATOM 619 N N . LEU A 1 82 ? 8.083 -5.202 1.208 1.00 94.50 82 LEU A N 1
ATOM 620 C CA . LEU A 1 82 ? 7.822 -4.528 2.486 1.00 94.50 82 LEU A CA 1
ATOM 621 C C . LEU A 1 82 ? 6.323 -4.291 2.706 1.00 94.50 82 LEU A C 1
ATOM 623 O O . LEU A 1 82 ? 5.797 -4.562 3.785 1.00 94.50 82 LEU A O 1
ATOM 627 N N . ILE A 1 83 ? 5.619 -3.832 1.669 1.00 96.19 83 ILE A N 1
ATOM 628 C CA . ILE A 1 83 ? 4.164 -3.648 1.724 1.00 96.19 83 ILE A CA 1
ATOM 629 C C . ILE A 1 83 ? 3.444 -5.000 1.832 1.00 96.19 83 ILE A C 1
ATOM 631 O O . ILE A 1 83 ? 2.486 -5.115 2.595 1.00 96.19 83 ILE A O 1
ATOM 635 N N . LEU A 1 84 ? 3.912 -6.036 1.121 1.00 94.75 84 LEU A N 1
ATOM 636 C CA . LEU A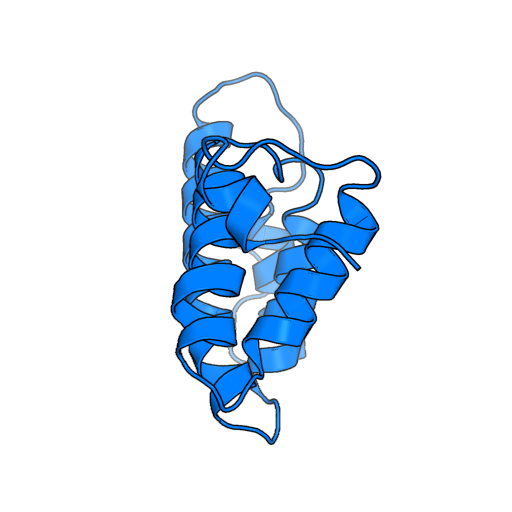 1 84 ? 3.360 -7.393 1.232 1.00 94.75 84 LEU A CA 1
ATOM 637 C C . LEU A 1 84 ? 3.509 -7.960 2.646 1.00 94.75 84 LEU A C 1
ATOM 639 O O . LEU A 1 84 ? 2.538 -8.487 3.183 1.00 94.75 84 LEU A O 1
ATOM 643 N N . ALA A 1 85 ? 4.684 -7.810 3.261 1.00 93.62 85 ALA A N 1
ATOM 644 C CA . ALA A 1 85 ? 4.917 -8.243 4.635 1.00 93.62 85 ALA A CA 1
ATOM 645 C C . ALA A 1 85 ? 3.950 -7.551 5.606 1.00 93.62 85 ALA A C 1
ATOM 647 O O . ALA A 1 85 ? 3.258 -8.220 6.367 1.00 93.62 85 ALA A O 1
ATOM 648 N N . ALA A 1 86 ? 3.806 -6.225 5.506 1.00 94.56 86 ALA A N 1
ATOM 649 C CA . ALA A 1 86 ? 2.878 -5.479 6.352 1.00 94.56 86 ALA A CA 1
ATOM 650 C C . ALA A 1 86 ? 1.411 -5.902 6.154 1.00 94.56 86 ALA A C 1
ATOM 652 O O . ALA A 1 86 ? 0.655 -5.964 7.123 1.00 94.56 86 ALA A O 1
ATOM 653 N N . ALA A 1 87 ? 1.002 -6.198 4.916 1.00 92.62 87 ALA A N 1
ATOM 654 C CA . ALA A 1 87 ? -0.345 -6.677 4.618 1.00 92.62 87 ALA A CA 1
ATOM 655 C C . ALA A 1 87 ? -0.614 -8.059 5.235 1.00 92.62 87 ALA A C 1
ATOM 657 O O . ALA A 1 87 ? -1.665 -8.252 5.842 1.00 92.62 87 ALA A O 1
ATOM 658 N N . VAL A 1 88 ? 0.337 -8.993 5.124 1.00 89.06 88 VAL A N 1
ATOM 659 C CA . VAL A 1 88 ? 0.239 -10.336 5.724 1.00 89.06 88 VAL A CA 1
ATOM 660 C C . VAL A 1 88 ? 0.235 -10.259 7.252 1.00 89.06 88 VAL A C 1
ATO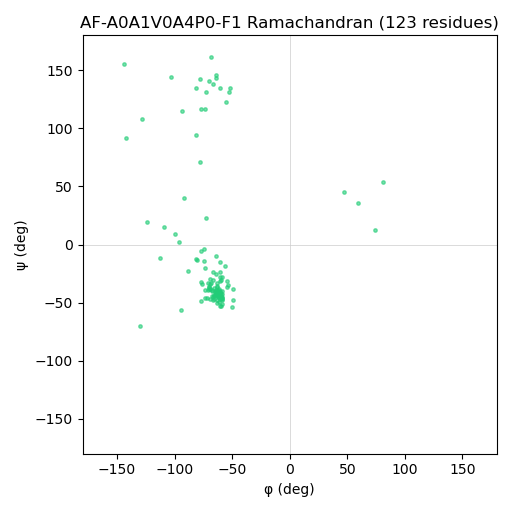M 662 O O . VAL A 1 88 ? -0.600 -10.897 7.889 1.00 89.06 88 VAL A O 1
ATOM 665 N N . ASP A 1 89 ? 1.101 -9.437 7.850 1.00 90.31 89 ASP A N 1
ATOM 666 C CA . ASP A 1 89 ? 1.128 -9.230 9.302 1.00 90.31 89 ASP A CA 1
ATOM 667 C C . ASP A 1 89 ? -0.204 -8.666 9.814 1.00 90.31 89 ASP A C 1
ATOM 669 O O . ASP A 1 89 ? -0.709 -9.080 10.864 1.00 90.31 89 ASP A O 1
ATOM 673 N N . ARG A 1 90 ? -0.802 -7.733 9.060 1.00 91.06 90 ARG A N 1
ATOM 674 C CA . ARG A 1 90 ? -2.104 -7.148 9.386 1.00 91.06 90 ARG A CA 1
ATOM 675 C C . ARG A 1 90 ? -3.235 -8.170 9.282 1.00 91.06 90 ARG A C 1
ATOM 677 O O . ARG A 1 90 ? -4.056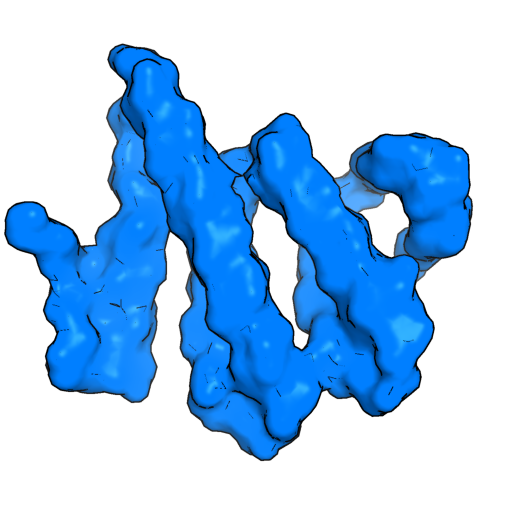 -8.219 10.199 1.00 91.06 90 ARG A O 1
ATOM 684 N N . ASP A 1 91 ? -3.263 -8.961 8.212 1.00 85.44 91 ASP A N 1
ATOM 685 C CA . ASP A 1 91 ? -4.236 -10.039 7.984 1.00 85.44 91 ASP A CA 1
ATOM 686 C C . ASP A 1 91 ? -4.168 -11.069 9.118 1.00 85.44 91 ASP A C 1
ATOM 688 O O . ASP A 1 91 ? -5.150 -11.293 9.821 1.00 85.44 91 ASP A O 1
ATOM 692 N N . ALA A 1 92 ? -2.965 -11.559 9.434 1.00 84.00 92 ALA A N 1
ATOM 693 C CA . ALA A 1 92 ? -2.742 -12.495 10.534 1.00 84.00 92 ALA A CA 1
ATOM 694 C C . ALA A 1 92 ? -3.145 -11.924 11.907 1.00 84.00 92 ALA A C 1
ATOM 696 O O . ALA A 1 92 ? -3.548 -12.668 12.804 1.00 84.00 92 ALA A O 1
ATOM 697 N N . ALA A 1 93 ? -3.030 -10.608 12.109 1.00 83.62 93 ALA A N 1
ATOM 698 C CA . ALA A 1 93 ? -3.512 -9.948 13.319 1.00 83.62 93 ALA A CA 1
ATOM 699 C C . ALA A 1 93 ? -5.038 -9.772 13.346 1.00 83.62 93 ALA A C 1
ATOM 701 O O . ALA A 1 93 ? -5.624 -9.840 14.427 1.00 83.62 93 ALA A O 1
ATOM 702 N N . ALA A 1 94 ? -5.673 -9.550 12.193 1.00 77.50 94 ALA A N 1
ATOM 703 C CA . ALA A 1 94 ? -7.122 -9.423 12.060 1.00 77.50 94 ALA A CA 1
ATOM 704 C C . ALA A 1 94 ? -7.840 -10.775 12.196 1.00 77.50 94 ALA A C 1
ATOM 706 O O . ALA A 1 94 ? -8.867 -10.838 12.864 1.00 77.50 94 ALA A O 1
ATOM 707 N N . ASP A 1 95 ? -7.279 -11.851 11.642 1.00 67.31 95 ASP A N 1
ATOM 708 C CA . ASP A 1 95 ? -7.848 -13.207 11.689 1.00 67.31 95 ASP A CA 1
ATOM 709 C C . ASP A 1 95 ? -7.879 -13.802 13.101 1.00 67.31 95 ASP A C 1
ATOM 711 O O . ASP A 1 95 ? -8.729 -14.631 13.424 1.00 67.31 95 ASP A O 1
ATOM 715 N N . ARG A 1 96 ? -7.007 -13.329 14.002 1.00 60.06 96 ARG A N 1
ATOM 716 C CA . ARG A 1 96 ? -7.095 -13.655 15.436 1.00 60.06 96 ARG A CA 1
ATOM 717 C C . ARG A 1 96 ? -8.380 -13.126 16.096 1.00 60.06 96 ARG A C 1
ATOM 719 O O . ARG A 1 96 ? -8.667 -13.511 17.227 1.00 60.06 96 ARG A O 1
ATOM 726 N N . HIS A 1 97 ? -9.162 -12.284 15.412 1.00 55.03 97 HIS A N 1
ATOM 727 C CA . HIS A 1 97 ? -10.518 -11.909 15.807 1.00 55.03 97 HIS A CA 1
ATOM 728 C C . HIS A 1 97 ? -11.553 -12.825 15.107 1.00 55.03 97 HIS A C 1
ATOM 730 O O . HIS A 1 97 ? -11.721 -12.743 13.891 1.00 55.03 97 HIS A O 1
ATOM 736 N N . PRO A 1 98 ? -12.311 -13.662 15.845 1.00 46.00 98 PRO A N 1
ATOM 737 C CA . PRO A 1 98 ? -13.017 -14.844 15.318 1.00 46.00 98 PRO A CA 1
ATOM 738 C C . PRO A 1 98 ? -14.277 -14.590 14.452 1.00 46.00 98 PRO A C 1
ATOM 740 O O . PRO A 1 98 ? -15.132 -15.464 14.356 1.00 46.00 98 PRO A O 1
ATOM 743 N N . LEU A 1 99 ? -14.445 -13.421 13.820 1.00 46.12 99 LEU A N 1
ATOM 744 C CA . LEU A 1 99 ? -15.706 -13.037 13.154 1.00 46.12 99 LEU A CA 1
ATOM 745 C C . LEU A 1 99 ? -15.604 -12.663 11.663 1.00 46.12 99 LEU A C 1
ATOM 747 O O . LEU A 1 99 ? -16.524 -12.034 11.139 1.00 46.12 99 LEU A O 1
ATOM 751 N N . ARG A 1 100 ? -14.552 -13.048 10.927 1.00 52.97 100 ARG A N 1
ATOM 752 C CA . ARG A 1 100 ? -14.499 -12.800 9.471 1.00 52.97 100 ARG A CA 1
ATOM 753 C C . ARG A 1 100 ? -14.178 -14.047 8.650 1.00 52.97 100 ARG A C 1
ATOM 755 O O . ARG A 1 100 ? -13.040 -14.472 8.558 1.00 52.97 100 ARG A O 1
ATOM 762 N N . TYR A 1 101 ? -15.196 -14.551 7.953 1.00 48.12 101 TYR A N 1
ATOM 763 C CA . TYR A 1 101 ? -15.057 -15.450 6.805 1.00 48.12 101 TYR A CA 1
ATOM 764 C C . TYR A 1 101 ? -14.673 -14.617 5.568 1.00 48.12 101 TYR A C 1
ATOM 766 O O . TYR A 1 101 ? -15.502 -14.338 4.701 1.00 48.12 101 TYR A O 1
ATOM 774 N N . ARG A 1 102 ? -13.438 -14.109 5.524 1.00 53.50 102 ARG A N 1
ATOM 775 C CA . ARG A 1 102 ? -12.831 -13.601 4.282 1.00 53.50 102 ARG A CA 1
ATOM 776 C C . ARG A 1 102 ? -11.846 -14.664 3.790 1.00 53.50 102 ARG A C 1
ATOM 778 O O . ARG A 1 102 ? -11.205 -15.288 4.629 1.00 53.50 102 ARG A O 1
ATOM 785 N N . PRO A 1 103 ? -11.701 -14.882 2.471 1.00 57.78 103 PRO A N 1
ATOM 786 C CA . PRO A 1 103 ? -10.529 -15.592 1.978 1.00 57.78 103 PRO A CA 1
ATOM 787 C C . PRO A 1 103 ? -9.303 -14.839 2.498 1.00 57.78 103 PRO A C 1
ATOM 789 O O . PRO A 1 103 ? -9.216 -13.625 2.273 1.00 57.78 103 PRO A O 1
ATOM 792 N N . ALA A 1 104 ? -8.424 -15.529 3.230 1.00 66.38 104 ALA A N 1
ATOM 793 C CA . ALA A 1 104 ? -7.240 -14.916 3.817 1.00 66.38 104 ALA A CA 1
ATOM 794 C C . ALA A 1 104 ? -6.471 -14.192 2.707 1.00 66.38 104 ALA A C 1
ATOM 796 O O . ALA A 1 104 ? -6.242 -14.749 1.626 1.00 66.38 104 ALA A O 1
ATOM 797 N N . ILE A 1 105 ? -6.078 -12.938 2.937 1.00 68.94 105 ILE A N 1
ATOM 798 C CA . ILE A 1 105 ? -5.275 -12.176 1.967 1.00 68.94 105 ILE A CA 1
ATOM 799 C C . ILE A 1 105 ? -4.008 -12.955 1.613 1.00 68.94 105 ILE A C 1
ATOM 801 O O . ILE A 1 105 ? -3.561 -12.922 0.466 1.00 68.94 105 ILE A O 1
ATOM 805 N N . THR A 1 106 ? -3.502 -13.724 2.573 1.00 67.75 106 THR A N 1
ATOM 806 C CA . THR A 1 106 ? -2.425 -14.697 2.393 1.00 67.75 106 THR A CA 1
ATOM 807 C C . THR A 1 106 ? -2.650 -15.644 1.203 1.00 67.75 106 THR A C 1
ATOM 809 O O . THR A 1 106 ? -1.750 -15.765 0.376 1.00 67.75 106 THR A O 1
ATOM 812 N N . ASP A 1 107 ? -3.832 -16.248 1.034 1.00 74.88 107 ASP A N 1
ATOM 813 C CA . ASP A 1 107 ? -4.103 -17.173 -0.083 1.00 74.88 107 ASP A CA 1
ATOM 814 C C . ASP A 1 107 ? -4.169 -16.437 -1.428 1.00 74.88 107 ASP A C 1
ATOM 816 O O . ASP A 1 107 ? -3.654 -16.901 -2.447 1.00 74.88 107 ASP A O 1
ATOM 820 N N . ALA A 1 108 ? -4.750 -15.234 -1.437 1.00 74.75 108 ALA A N 1
ATOM 821 C CA . ALA A 1 108 ? -4.824 -14.408 -2.639 1.00 74.75 108 ALA A CA 1
ATOM 822 C C . ALA A 1 108 ? -3.447 -13.880 -3.083 1.00 74.75 108 ALA A C 1
ATOM 824 O O . ALA A 1 108 ? -3.207 -13.710 -4.285 1.00 74.75 108 ALA A O 1
ATOM 825 N N . ILE A 1 109 ? -2.552 -13.604 -2.129 1.00 75.69 109 ILE A N 1
ATOM 826 C CA . ILE A 1 109 ? -1.151 -13.259 -2.387 1.00 75.69 109 ILE A CA 1
ATOM 827 C C . ILE A 1 109 ? -0.395 -14.502 -2.862 1.00 75.69 109 ILE A C 1
ATOM 829 O O . ILE A 1 109 ? 0.290 -14.419 -3.877 1.00 75.69 109 ILE A O 1
ATOM 833 N N . ALA A 1 110 ? -0.559 -15.649 -2.199 1.00 74.06 110 ALA A N 1
ATOM 834 C CA . ALA A 1 110 ? 0.101 -16.902 -2.562 1.00 74.06 110 ALA A CA 1
ATOM 835 C C . ALA A 1 110 ? -0.241 -17.348 -3.989 1.00 74.06 110 ALA A C 1
ATOM 837 O O . ALA A 1 110 ? 0.654 -17.634 -4.780 1.00 74.06 110 ALA A O 1
ATOM 838 N N . SER A 1 111 ? -1.520 -17.293 -4.366 1.00 75.88 111 SER A N 1
ATOM 839 C CA . SER A 1 111 ? -1.968 -17.580 -5.732 1.00 75.88 111 SER A CA 1
ATOM 840 C C . SER A 1 111 ? -1.308 -16.657 -6.766 1.00 75.88 111 SER A C 1
ATOM 842 O O . SER A 1 111 ? -0.837 -17.114 -7.808 1.00 75.88 111 SER A O 1
ATOM 844 N N . ARG A 1 112 ? -1.191 -15.355 -6.475 1.00 77.50 112 ARG A N 1
ATOM 845 C CA . ARG A 1 112 ? -0.512 -14.407 -7.375 1.00 77.50 112 ARG A CA 1
ATOM 846 C C . ARG A 1 112 ? 0.997 -14.619 -7.424 1.00 77.50 112 ARG A C 1
ATOM 848 O O . ARG A 1 112 ? 1.588 -14.468 -8.489 1.00 77.50 112 ARG A O 1
ATOM 855 N N . LEU A 1 113 ? 1.616 -14.972 -6.299 1.00 76.38 113 LEU A N 1
ATOM 856 C CA . LEU A 1 113 ? 3.028 -15.338 -6.253 1.00 76.38 113 LEU A CA 1
ATOM 857 C C . LEU A 1 113 ? 3.286 -16.598 -7.072 1.00 76.38 113 LEU A C 1
ATOM 859 O O . LEU A 1 113 ? 4.263 -16.616 -7.804 1.00 76.38 113 LEU A O 1
ATOM 863 N N . HIS A 1 114 ? 2.396 -17.591 -7.033 1.00 79.81 114 HIS A N 1
ATOM 864 C CA . HIS A 1 114 ? 2.476 -18.775 -7.888 1.00 79.81 114 HIS A CA 1
ATOM 865 C C . HIS A 1 114 ? 2.403 -18.416 -9.381 1.00 79.81 114 HIS A C 1
ATOM 867 O O . HIS A 1 114 ? 3.177 -18.936 -10.180 1.00 79.81 114 HIS A O 1
ATOM 873 N N . LEU A 1 115 ? 1.534 -17.473 -9.770 1.00 77.56 115 LEU A N 1
ATOM 874 C CA . LEU A 1 115 ? 1.476 -16.984 -11.155 1.00 77.56 115 LEU A CA 1
ATOM 875 C C . LEU A 1 115 ? 2.766 -16.267 -11.586 1.00 77.56 115 LEU A C 1
ATOM 877 O O . LEU A 1 115 ? 3.204 -16.430 -12.722 1.00 77.56 115 LEU A O 1
ATOM 881 N N . ALA A 1 116 ? 3.370 -15.470 -10.700 1.00 74.62 116 ALA A N 1
ATOM 882 C CA . ALA A 1 116 ? 4.618 -14.759 -10.987 1.00 74.62 116 ALA A CA 1
ATOM 883 C C . ALA A 1 116 ? 5.856 -15.675 -10.917 1.00 74.62 116 ALA A C 1
ATOM 885 O O . ALA A 1 116 ? 6.825 -15.479 -11.650 1.00 74.62 116 ALA A O 1
ATOM 886 N N . PHE A 1 117 ? 5.814 -16.679 -10.044 1.00 76.12 117 PHE A N 1
ATOM 887 C CA . PHE A 1 117 ? 6.889 -17.605 -9.718 1.00 76.12 117 PHE A CA 1
ATOM 888 C C . PHE A 1 117 ? 6.287 -19.010 -9.510 1.00 76.12 117 PHE A C 1
ATOM 890 O O . PHE A 1 117 ? 5.928 -19.353 -8.383 1.00 76.12 117 PHE A O 1
ATOM 897 N N . PRO A 1 118 ? 6.210 -19.867 -10.552 1.00 77.81 118 PRO A N 1
ATOM 898 C CA . PRO A 1 118 ? 5.527 -21.172 -10.485 1.00 77.81 118 PRO A CA 1
ATOM 899 C C . PRO A 1 118 ? 6.021 -22.132 -9.391 1.00 77.81 118 PRO A C 1
ATOM 901 O O . PRO A 1 118 ? 5.318 -23.068 -9.021 1.00 77.81 118 PRO A O 1
ATOM 904 N N . ALA A 1 119 ? 7.222 -21.902 -8.853 1.00 79.50 119 ALA A N 1
ATOM 905 C CA . ALA A 1 119 ? 7.778 -22.651 -7.728 1.00 79.50 119 ALA A CA 1
ATOM 906 C C . ALA A 1 119 ? 7.152 -22.293 -6.360 1.00 79.50 119 ALA A C 1
ATOM 908 O O . ALA A 1 119 ? 7.369 -23.016 -5.389 1.00 79.50 119 ALA A O 1
ATOM 909 N N . TYR A 1 120 ? 6.402 -21.191 -6.251 1.00 72.25 120 TYR A N 1
ATOM 910 C CA . TYR A 1 120 ? 5.722 -20.783 -5.019 1.00 72.25 120 TYR A CA 1
ATOM 911 C C . TYR A 1 120 ? 4.401 -21.559 -4.850 1.00 72.25 120 TYR A C 1
ATOM 913 O O . TYR A 1 120 ? 3.665 -21.675 -5.826 1.00 72.25 120 TYR A O 1
ATOM 921 N N . PRO A 1 121 ? 4.051 -22.097 -3.667 1.00 73.94 121 PRO A N 1
ATOM 922 C CA . PRO A 1 121 ? 2.816 -22.866 -3.485 1.00 73.94 121 PRO A CA 1
ATOM 923 C C . PRO A 1 121 ? 1.559 -21.992 -3.641 1.00 73.94 121 PRO A C 1
ATOM 925 O O . PRO A 1 121 ? 1.500 -20.876 -3.131 1.00 73.94 121 PRO A O 1
ATOM 928 N N . ALA A 1 122 ? 0.533 -22.506 -4.329 1.00 69.56 122 ALA A N 1
ATOM 929 C CA . ALA A 1 122 ? -0.689 -21.753 -4.639 1.00 69.56 122 ALA A CA 1
ATOM 930 C C . ALA A 1 122 ? -1.629 -21.539 -3.434 1.00 69.56 122 ALA A C 1
ATOM 932 O O . ALA A 1 122 ? -2.456 -20.629 -3.465 1.00 69.56 122 ALA A O 1
ATOM 933 N N . THR A 1 123 ? -1.501 -22.358 -2.388 1.00 67.44 123 THR A N 1
ATOM 934 C CA . THR A 1 123 ? -2.276 -22.294 -1.139 1.00 67.44 123 THR A CA 1
ATOM 935 C C . THR A 1 123 ? -1.391 -22.675 0.043 1.00 67.44 123 THR A C 1
ATOM 937 O O . THR A 1 123 ? -0.409 -23.407 -0.121 1.00 67.44 123 THR A O 1
ATOM 940 N N . ARG A 1 124 ? -1.738 -22.210 1.248 1.00 56.19 124 ARG A N 1
ATOM 941 C CA . ARG A 1 124 ? -1.110 -22.705 2.480 1.00 56.19 124 ARG A CA 1
ATOM 942 C C . ARG A 1 124 ? -1.571 -24.150 2.750 1.00 56.19 124 ARG A C 1
ATOM 944 O O . ARG A 1 124 ? -2.728 -24.470 2.487 1.00 56.19 124 ARG A O 1
ATOM 951 N N . ALA A 1 125 ? -0.660 -25.009 3.212 1.00 56.72 125 ALA A N 1
ATOM 952 C CA . ALA A 1 125 ? -0.992 -26.328 3.762 1.00 56.72 125 ALA A CA 1
ATOM 953 C C . ALA A 1 125 ? -1.483 -26.204 5.210 1.00 56.72 125 ALA A C 1
ATOM 955 O O . ALA A 1 125 ? -1.005 -25.269 5.900 1.00 56.72 125 ALA A O 1
#

Organism: NCBI:txid1909395

pLDDT: mean 86.98, std 13.13, range [46.0, 98.56]

Sequence (125 aa):
MVDWDAVIKDDFAVPKGLTAAVDELAAMLTAADPMIRDGRAYEVLITWIRRGVLDDRLTALGGTMVARLSHAEVQARTFAPLILAAAVDRDAAADRHPLRYRPAITDAIASRLHLAFPAYPATRA